Protein AF-A0AB34TAP8-F1 (afdb_monomer_lite)

Structure (mmCIF, N/CA/C/O backbone):
data_AF-A0AB34TAP8-F1
#
_entry.id   AF-A0AB34TAP8-F1
#
loop_
_atom_site.group_PDB
_atom_site.id
_atom_site.type_symbol
_atom_site.label_atom_id
_atom_site.label_alt_id
_atom_site.label_comp_id
_atom_site.label_asym_id
_atom_site.label_entity_id
_atom_site.label_seq_id
_atom_site.pdbx_PDB_ins_code
_atom_site.Cartn_x
_atom_site.Cartn_y
_atom_site.Cartn_z
_atom_site.occupancy
_atom_site.B_iso_or_equiv
_atom_site.auth_seq_id
_atom_site.auth_comp_id
_atom_site.auth_asym_id
_atom_site.auth_atom_id
_atom_site.pdbx_PDB_model_num
ATOM 1 N N . MET A 1 1 ? -9.627 -2.178 15.204 1.00 84.62 1 MET A N 1
ATOM 2 C CA . MET A 1 1 ? -8.986 -1.452 14.081 1.00 84.62 1 MET A CA 1
ATOM 3 C C . MET A 1 1 ? -7.542 -1.891 13.861 1.00 84.62 1 MET A C 1
ATOM 5 O O . MET A 1 1 ? -7.203 -2.298 12.761 1.00 84.62 1 MET A O 1
ATOM 9 N N . ILE A 1 2 ? -6.701 -1.877 14.900 1.00 89.75 2 ILE A N 1
ATOM 10 C CA . ILE A 1 2 ? -5.288 -2.283 14.793 1.00 89.75 2 ILE A CA 1
ATOM 11 C C . ILE A 1 2 ? -5.118 -3.692 14.201 1.00 89.75 2 ILE A C 1
ATOM 13 O O . ILE A 1 2 ? -4.281 -3.877 13.328 1.00 89.75 2 ILE A O 1
ATOM 17 N N . HIS A 1 3 ? -5.919 -4.673 14.635 1.00 89.69 3 HIS A N 1
ATOM 18 C CA . HIS A 1 3 ? -5.864 -6.034 14.084 1.00 89.69 3 HIS A CA 1
ATOM 19 C C . HIS A 1 3 ? -6.124 -6.064 12.567 1.00 89.69 3 HIS A C 1
ATOM 21 O O . HIS A 1 3 ? -5.358 -6.664 11.827 1.00 89.69 3 HIS A O 1
ATOM 27 N N . SER A 1 4 ? -7.134 -5.332 12.096 1.00 89.56 4 SER A N 1
ATOM 28 C CA . SER A 1 4 ? -7.456 -5.186 10.673 1.00 89.56 4 SER A CA 1
ATOM 29 C C . SER A 1 4 ? -6.281 -4.631 9.860 1.00 89.56 4 SER A C 1
ATOM 31 O O . SER A 1 4 ? -5.928 -5.189 8.829 1.00 89.56 4 SER A O 1
ATOM 33 N N . LEU A 1 5 ? -5.618 -3.577 10.347 1.00 92.44 5 LEU A N 1
ATOM 34 C CA . LEU A 1 5 ? -4.447 -3.014 9.664 1.00 92.44 5 LEU A CA 1
ATOM 35 C C . LEU A 1 5 ? -3.226 -3.945 9.711 1.00 92.44 5 LEU A C 1
ATOM 37 O O . LEU A 1 5 ? -2.411 -3.924 8.794 1.00 92.44 5 LEU A O 1
ATOM 41 N N . LYS A 1 6 ? -3.105 -4.800 10.734 1.00 93.81 6 LYS A N 1
ATOM 42 C CA . LYS A 1 6 ? -2.078 -5.854 10.760 1.00 93.81 6 LYS A CA 1
ATOM 43 C C . LYS A 1 6 ? -2.303 -6.911 9.677 1.00 93.81 6 LYS A C 1
ATOM 45 O O . LYS A 1 6 ? -1.323 -7.403 9.133 1.00 93.81 6 LYS A O 1
ATOM 50 N N . ILE A 1 7 ? -3.556 -7.232 9.343 1.00 94.44 7 ILE A N 1
ATOM 51 C CA . ILE A 1 7 ? -3.870 -8.129 8.218 1.00 94.44 7 ILE A CA 1
ATOM 52 C C . ILE A 1 7 ? -3.404 -7.499 6.899 1.00 94.44 7 ILE A C 1
ATOM 54 O O . ILE A 1 7 ? -2.750 -8.168 6.105 1.00 94.44 7 ILE A O 1
ATOM 58 N N . VAL A 1 8 ? -3.656 -6.199 6.701 1.00 94.81 8 VAL A N 1
ATOM 59 C CA . VAL A 1 8 ? -3.157 -5.461 5.525 1.00 94.81 8 VAL A CA 1
ATOM 60 C C . VAL A 1 8 ? -1.624 -5.465 5.478 1.00 94.81 8 VAL A C 1
ATOM 62 O O . VAL A 1 8 ? -1.047 -5.718 4.426 1.00 94.81 8 VAL A O 1
ATOM 65 N N . LEU A 1 9 ? -0.940 -5.262 6.612 1.00 95.25 9 LEU A N 1
ATOM 66 C CA . LEU A 1 9 ? 0.525 -5.371 6.666 1.00 95.25 9 LEU A CA 1
ATOM 67 C C . LEU A 1 9 ? 1.038 -6.768 6.313 1.00 95.25 9 LEU A C 1
ATOM 69 O O . LEU A 1 9 ? 2.057 -6.867 5.640 1.00 95.25 9 LEU A O 1
ATOM 73 N N . ALA A 1 10 ? 0.360 -7.832 6.745 1.00 95.75 10 ALA A N 1
ATOM 74 C CA . ALA A 1 10 ? 0.751 -9.194 6.391 1.00 95.75 10 ALA A CA 1
ATOM 75 C C . ALA A 1 10 ? 0.626 -9.434 4.878 1.00 95.75 10 ALA A C 1
ATOM 77 O O . ALA A 1 10 ? 1.527 -9.999 4.265 1.00 95.75 10 ALA A O 1
ATOM 78 N N . ALA A 1 11 ? -0.448 -8.940 4.257 1.00 94.81 11 ALA A N 1
ATOM 79 C CA . ALA A 1 11 ? -0.616 -9.010 2.809 1.00 94.81 11 ALA A CA 1
ATOM 80 C C . ALA A 1 11 ? 0.466 -8.212 2.059 1.00 94.81 11 ALA A C 1
ATOM 82 O O . ALA A 1 11 ? 1.039 -8.720 1.097 1.00 94.81 11 ALA A O 1
ATOM 83 N N . LEU A 1 12 ? 0.791 -7.001 2.524 1.00 96.38 12 LEU A N 1
ATOM 84 C CA . LEU A 1 12 ? 1.889 -6.200 1.973 1.00 96.38 12 LEU A CA 1
ATOM 85 C C . LEU A 1 12 ? 3.253 -6.881 2.154 1.00 96.38 12 LEU A C 1
ATOM 87 O O . LEU A 1 12 ? 4.068 -6.844 1.240 1.00 96.38 12 LEU A O 1
ATOM 91 N N . SER A 1 13 ? 3.491 -7.547 3.287 1.00 96.75 13 SER A N 1
ATOM 92 C CA . SER A 1 13 ? 4.717 -8.324 3.514 1.00 96.75 13 SER A CA 1
ATOM 93 C C . SER A 1 13 ? 4.853 -9.452 2.492 1.00 96.75 13 SER A C 1
ATOM 95 O O . SER A 1 13 ? 5.896 -9.578 1.867 1.00 96.75 13 SER A O 1
ATOM 97 N N . ASN A 1 14 ? 3.778 -10.203 2.238 1.00 96.00 14 ASN A N 1
ATOM 98 C CA . ASN A 1 14 ? 3.792 -11.261 1.224 1.00 96.00 14 ASN A CA 1
ATOM 99 C C . ASN A 1 14 ? 4.050 -10.704 -0.189 1.00 96.00 14 ASN A C 1
ATOM 101 O O . ASN A 1 14 ? 4.741 -11.329 -0.989 1.00 96.00 14 ASN A O 1
ATOM 105 N N . GLN A 1 15 ? 3.503 -9.524 -0.507 1.00 93.81 15 GLN A N 1
ATOM 106 C CA . GLN A 1 15 ? 3.770 -8.839 -1.778 1.00 93.81 15 GLN A CA 1
ATOM 107 C C . GLN A 1 15 ? 5.225 -8.371 -1.885 1.00 93.81 15 GLN A C 1
ATOM 109 O O . GLN A 1 15 ? 5.803 -8.424 -2.969 1.00 93.81 15 GLN A O 1
ATOM 114 N N . LEU A 1 16 ? 5.814 -7.912 -0.778 1.00 95.31 16 LEU A N 1
ATOM 115 C CA . LEU A 1 16 ? 7.217 -7.521 -0.716 1.00 95.31 16 LEU A CA 1
ATOM 116 C C . LEU A 1 16 ? 8.127 -8.731 -0.940 1.00 95.31 16 LEU A C 1
ATOM 118 O O . LEU A 1 16 ? 9.013 -8.653 -1.785 1.00 95.31 16 LEU A O 1
ATOM 122 N N . ASP A 1 17 ? 7.872 -9.846 -0.253 1.00 96.19 17 ASP A N 1
ATOM 123 C CA . ASP A 1 17 ? 8.647 -11.082 -0.401 1.00 96.19 17 ASP A CA 1
ATOM 124 C C . ASP A 1 17 ? 8.603 -11.603 -1.844 1.00 96.19 17 ASP A C 1
ATOM 126 O O . ASP A 1 17 ? 9.640 -11.937 -2.419 1.00 96.19 17 ASP A O 1
ATOM 130 N N . ALA A 1 18 ? 7.418 -11.597 -2.468 1.00 92.62 18 ALA A N 1
ATOM 131 C CA . ALA A 1 18 ? 7.260 -11.971 -3.872 1.00 92.62 18 ALA A CA 1
ATOM 132 C C . ALA A 1 18 ? 8.039 -11.033 -4.811 1.00 92.62 18 ALA A C 1
ATOM 134 O O . ALA A 1 18 ? 8.767 -11.500 -5.684 1.00 92.62 18 ALA A O 1
ATOM 135 N N . ALA A 1 19 ? 7.945 -9.715 -4.607 1.00 92.38 19 ALA A N 1
ATOM 136 C CA . ALA A 1 19 ? 8.667 -8.745 -5.426 1.00 92.38 19 ALA A CA 1
ATOM 137 C C . ALA A 1 19 ? 10.190 -8.865 -5.267 1.00 92.38 19 ALA A C 1
ATOM 139 O O . ALA A 1 19 ? 10.914 -8.733 -6.249 1.00 92.38 19 ALA A O 1
ATOM 140 N N . VAL A 1 20 ? 10.685 -9.141 -4.056 1.00 93.50 20 VAL A N 1
ATOM 141 C CA . VAL A 1 20 ? 12.112 -9.391 -3.800 1.00 93.50 20 VAL A CA 1
ATOM 142 C C . VAL A 1 20 ? 12.578 -10.665 -4.506 1.00 93.50 20 VAL A C 1
ATOM 144 O O . VAL A 1 20 ? 13.647 -10.653 -5.111 1.00 93.50 20 VAL A O 1
ATOM 147 N N . ALA A 1 21 ? 11.779 -11.735 -4.486 1.00 93.38 21 ALA A N 1
ATOM 148 C CA . ALA A 1 21 ? 12.112 -12.993 -5.157 1.00 93.38 21 ALA A CA 1
ATOM 149 C C . ALA A 1 21 ? 12.213 -12.862 -6.691 1.00 93.38 21 ALA A C 1
ATOM 151 O O . ALA A 1 21 ? 12.917 -13.642 -7.328 1.00 93.38 21 ALA A O 1
ATOM 152 N N . GLU A 1 22 ? 11.537 -11.875 -7.283 1.00 92.06 22 GLU A N 1
ATOM 153 C CA . GLU A 1 22 ? 11.592 -11.584 -8.722 1.00 92.06 22 GLU A CA 1
ATOM 154 C C . GLU A 1 22 ? 12.776 -10.685 -9.131 1.00 92.06 22 GLU A C 1
ATOM 156 O O . GLU A 1 22 ? 13.040 -10.525 -10.329 1.00 92.06 22 GLU A O 1
ATOM 161 N N . VAL A 1 23 ? 13.498 -10.085 -8.174 1.00 91.38 23 VAL A N 1
ATOM 162 C CA . VAL A 1 23 ? 14.642 -9.209 -8.471 1.00 91.38 23 VAL A CA 1
ATOM 163 C C . VAL A 1 23 ? 15.747 -10.009 -9.156 1.00 91.38 23 VAL A C 1
ATOM 165 O O . VAL A 1 23 ? 16.239 -11.010 -8.640 1.00 91.38 23 VAL A O 1
ATOM 168 N N . SER A 1 24 ? 16.188 -9.524 -10.315 1.00 90.19 24 SER A N 1
ATOM 169 C CA . SER A 1 24 ? 17.327 -10.081 -11.044 1.00 90.19 24 SER A CA 1
ATOM 170 C C . SER A 1 24 ? 18.096 -8.979 -11.768 1.00 90.19 24 SER A C 1
ATOM 172 O O . SER A 1 24 ? 17.566 -7.894 -12.007 1.00 90.1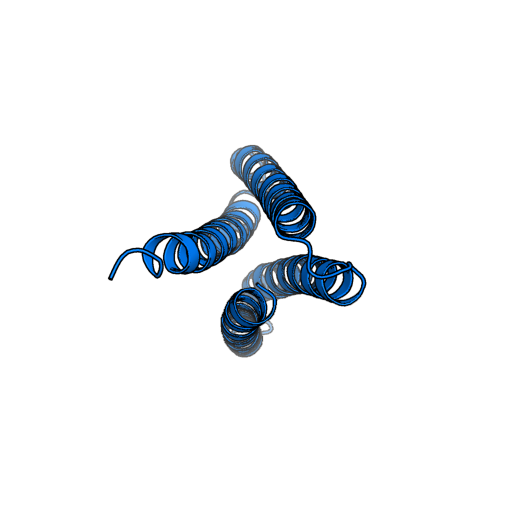9 24 SER A O 1
ATOM 174 N N . GLU A 1 25 ? 19.339 -9.261 -12.161 1.00 84.00 25 GLU A N 1
ATOM 175 C CA . GLU A 1 25 ? 20.209 -8.308 -12.873 1.00 84.00 25 GLU A CA 1
ATOM 176 C C . GLU A 1 25 ? 19.600 -7.808 -14.195 1.00 84.00 25 GLU A C 1
ATOM 178 O O . GLU A 1 25 ? 19.873 -6.692 -14.629 1.00 84.00 25 GLU A O 1
ATOM 183 N N . ASN A 1 26 ? 18.722 -8.610 -14.804 1.00 85.62 26 ASN A N 1
ATOM 184 C CA . A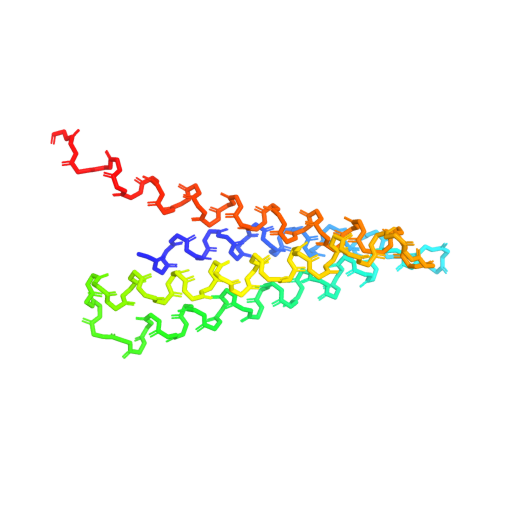SN A 1 26 ? 18.110 -8.330 -16.102 1.00 85.62 26 ASN A CA 1
ATOM 185 C C . ASN A 1 26 ? 16.715 -7.692 -16.001 1.00 85.62 26 ASN A C 1
ATOM 187 O O . ASN A 1 26 ? 16.150 -7.297 -17.021 1.00 85.62 26 ASN A O 1
ATOM 191 N N . ASN A 1 27 ? 16.135 -7.599 -14.799 1.00 80.62 27 ASN A N 1
ATOM 192 C CA . ASN A 1 27 ? 14.802 -7.040 -14.598 1.00 80.62 27 ASN A CA 1
ATOM 193 C C . ASN A 1 27 ? 14.738 -6.206 -13.315 1.00 80.62 27 ASN A C 1
ATOM 195 O O . ASN A 1 27 ? 14.601 -6.730 -12.212 1.00 80.62 27 ASN A O 1
ATOM 199 N N . ILE A 1 28 ? 14.772 -4.885 -13.486 1.00 79.62 28 ILE A N 1
ATOM 200 C CA . ILE A 1 28 ? 14.688 -3.911 -12.390 1.00 79.62 28 ILE A CA 1
ATOM 201 C C . ILE A 1 28 ? 13.251 -3.484 -12.058 1.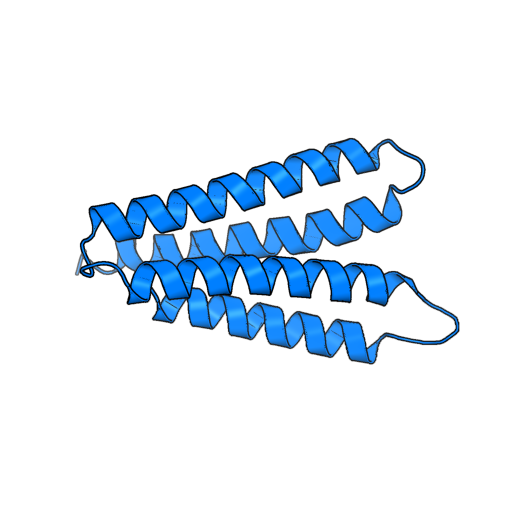00 79.62 28 ILE A C 1
ATOM 203 O O . ILE A 1 28 ? 13.043 -2.746 -11.097 1.00 79.62 28 ILE A O 1
ATOM 207 N N . ALA A 1 29 ? 12.243 -3.927 -12.819 1.00 85.56 29 ALA A N 1
ATOM 208 C CA . ALA A 1 29 ? 10.845 -3.588 -12.545 1.00 85.56 29 ALA A CA 1
ATOM 209 C C . ALA A 1 29 ? 10.375 -4.005 -11.132 1.00 85.56 29 ALA A C 1
ATOM 211 O O . ALA A 1 29 ? 9.693 -3.204 -10.488 1.00 85.56 29 ALA A O 1
ATOM 212 N N . PRO A 1 30 ? 10.787 -5.167 -10.579 1.00 90.69 30 PRO A N 1
ATOM 213 C CA . PRO A 1 30 ? 10.444 -5.549 -9.212 1.00 90.69 30 PRO A CA 1
ATOM 214 C C . PRO A 1 30 ? 10.965 -4.569 -8.154 1.00 90.69 30 PRO A C 1
ATOM 216 O O . PRO A 1 30 ? 10.320 -4.407 -7.123 1.00 90.69 30 PRO A O 1
ATOM 219 N N . LEU A 1 31 ? 12.052 -3.824 -8.412 1.00 92.19 31 LEU A N 1
ATOM 220 C CA . LEU A 1 31 ? 12.541 -2.793 -7.482 1.00 92.19 31 LEU A CA 1
ATOM 221 C C . LEU A 1 31 ? 11.545 -1.637 -7.315 1.00 92.19 31 LEU A C 1
ATOM 223 O O . LEU A 1 31 ? 11.444 -1.062 -6.229 1.00 92.19 31 LEU A O 1
ATOM 227 N N . VAL A 1 32 ? 10.779 -1.311 -8.362 1.00 91.88 32 VAL A N 1
ATOM 228 C CA . VAL A 1 32 ? 9.690 -0.324 -8.277 1.00 91.88 32 VAL A CA 1
ATOM 229 C C . VAL A 1 32 ? 8.606 -0.834 -7.331 1.00 91.88 32 VAL A C 1
ATOM 231 O O . VAL A 1 32 ? 8.164 -0.093 -6.452 1.00 91.88 32 VAL A O 1
ATOM 234 N N . THR A 1 33 ? 8.229 -2.107 -7.463 1.00 92.62 33 THR A N 1
ATOM 235 C CA . THR A 1 33 ? 7.255 -2.762 -6.583 1.00 92.62 33 THR A CA 1
ATOM 236 C C . THR A 1 33 ? 7.766 -2.832 -5.144 1.00 92.62 33 THR A C 1
ATOM 238 O O . THR A 1 33 ? 7.047 -2.429 -4.238 1.00 92.62 33 THR A O 1
ATOM 241 N N . VAL A 1 34 ? 9.020 -3.238 -4.915 1.00 95.44 34 VAL A N 1
ATOM 242 C CA . VAL A 1 34 ? 9.659 -3.262 -3.586 1.00 95.44 34 VAL A CA 1
ATOM 243 C C . VAL A 1 34 ? 9.591 -1.886 -2.924 1.00 95.44 34 VAL A C 1
ATOM 245 O O . VAL A 1 34 ? 9.140 -1.763 -1.781 1.00 95.44 34 VAL A O 1
ATOM 248 N N . ARG A 1 35 ? 9.987 -0.833 -3.650 1.00 95.19 35 ARG A N 1
ATOM 249 C CA . ARG A 1 35 ? 9.941 0.544 -3.147 1.00 95.19 35 ARG A CA 1
ATOM 250 C C . ARG A 1 35 ? 8.514 0.963 -2.802 1.00 95.19 35 ARG A C 1
ATOM 252 O O . ARG A 1 35 ? 8.293 1.510 -1.723 1.00 95.19 35 ARG A O 1
ATOM 259 N N . GLN A 1 36 ? 7.559 0.704 -3.695 1.00 95.94 36 GLN A N 1
ATOM 260 C CA . GLN A 1 36 ? 6.166 1.081 -3.481 1.00 95.94 36 GLN A CA 1
ATOM 261 C C . GLN A 1 36 ? 5.565 0.352 -2.279 1.00 95.94 36 GLN A C 1
ATOM 263 O O . GLN A 1 36 ? 5.003 0.988 -1.393 1.00 95.94 36 GLN A O 1
ATOM 268 N N . THR A 1 37 ? 5.714 -0.969 -2.215 1.00 96.12 37 THR A N 1
ATOM 269 C CA . THR A 1 37 ? 5.188 -1.792 -1.123 1.00 96.12 37 THR A CA 1
ATOM 270 C C . THR A 1 37 ? 5.784 -1.369 0.217 1.00 96.12 37 THR A C 1
ATOM 272 O O . THR A 1 37 ? 5.050 -1.238 1.193 1.00 96.12 37 THR A O 1
ATOM 275 N N . THR A 1 38 ? 7.081 -1.048 0.263 1.00 97.12 38 THR A N 1
ATOM 276 C CA . THR A 1 38 ? 7.731 -0.538 1.482 1.00 97.12 38 THR A CA 1
ATOM 277 C C . THR A 1 38 ? 7.126 0.793 1.941 1.00 97.12 38 THR A C 1
ATOM 279 O O . THR A 1 38 ? 6.868 0.980 3.133 1.00 97.12 38 THR A O 1
ATOM 282 N N . GLU A 1 39 ? 6.848 1.713 1.014 1.00 97.50 39 GLU A N 1
ATOM 283 C CA . GLU A 1 39 ? 6.208 2.993 1.340 1.00 97.50 39 GLU A CA 1
ATOM 284 C C . GLU A 1 39 ? 4.767 2.801 1.836 1.00 97.50 39 GLU A C 1
ATOM 286 O O . GLU A 1 39 ? 4.365 3.386 2.845 1.00 97.50 39 GLU A O 1
ATOM 291 N N . LEU A 1 40 ? 4.004 1.906 1.204 1.00 97.94 40 LEU A N 1
ATOM 292 C CA . LEU A 1 40 ? 2.657 1.543 1.650 1.00 97.94 40 LEU A CA 1
ATOM 293 C C . LEU A 1 40 ? 2.680 0.932 3.061 1.00 97.94 40 LEU A C 1
ATOM 295 O O . LEU A 1 40 ? 1.892 1.332 3.922 1.00 97.94 40 LEU A O 1
ATOM 299 N N . MET A 1 41 ? 3.626 0.029 3.343 1.00 98.12 41 MET A N 1
ATOM 300 C CA . MET A 1 41 ? 3.826 -0.531 4.685 1.00 98.12 41 MET A CA 1
ATOM 301 C C . MET A 1 41 ? 4.144 0.562 5.706 1.00 98.12 41 MET A C 1
ATOM 303 O O . MET A 1 41 ? 3.577 0.553 6.800 1.00 98.12 41 MET A O 1
ATOM 307 N N . ARG A 1 42 ? 4.998 1.536 5.361 1.00 98.31 42 ARG A N 1
ATOM 308 C CA . ARG A 1 42 ? 5.333 2.676 6.230 1.00 98.31 42 ARG A CA 1
ATOM 309 C C . ARG A 1 42 ? 4.090 3.475 6.618 1.00 98.31 42 ARG A C 1
ATOM 311 O O . ARG A 1 42 ? 3.908 3.782 7.798 1.00 98.31 42 ARG A O 1
ATOM 318 N N . LEU A 1 43 ? 3.215 3.773 5.658 1.00 97.94 43 LEU A N 1
ATOM 319 C CA . LEU A 1 43 ? 1.968 4.503 5.902 1.00 97.94 43 LEU A CA 1
ATOM 320 C C . LEU A 1 43 ? 1.006 3.716 6.803 1.00 97.94 43 LEU A C 1
ATOM 322 O O . LEU A 1 43 ? 0.491 4.260 7.785 1.00 97.94 43 LEU A O 1
ATOM 326 N N . VAL A 1 44 ? 0.809 2.423 6.527 1.00 96.81 44 VAL A N 1
ATOM 327 C CA . VAL A 1 44 ? -0.066 1.560 7.338 1.00 96.81 44 VAL A CA 1
ATOM 328 C C . VAL A 1 44 ? 0.483 1.394 8.761 1.00 96.81 44 VAL A C 1
ATOM 330 O O . VAL A 1 44 ? -0.271 1.503 9.732 1.00 96.81 44 VAL A O 1
ATOM 333 N N . MET A 1 45 ? 1.797 1.202 8.921 1.00 96.81 45 MET A N 1
ATOM 334 C CA . MET A 1 45 ? 2.450 1.181 10.236 1.00 96.81 45 MET A CA 1
ATOM 335 C C . MET A 1 45 ? 2.262 2.506 10.980 1.00 96.81 45 MET A C 1
ATOM 337 O O . MET A 1 45 ? 1.937 2.496 12.168 1.00 96.81 45 MET A O 1
ATOM 341 N N . GLY A 1 46 ? 2.399 3.642 10.292 1.00 96.56 46 GLY A N 1
ATOM 342 C CA . GLY A 1 46 ? 2.155 4.966 10.863 1.00 96.56 46 GLY A CA 1
ATOM 343 C C . GLY A 1 46 ? 0.734 5.119 11.412 1.00 96.56 46 GLY A C 1
ATOM 344 O O . GLY A 1 46 ? 0.551 5.638 12.515 1.00 96.56 46 GLY A O 1
ATOM 345 N N . ALA A 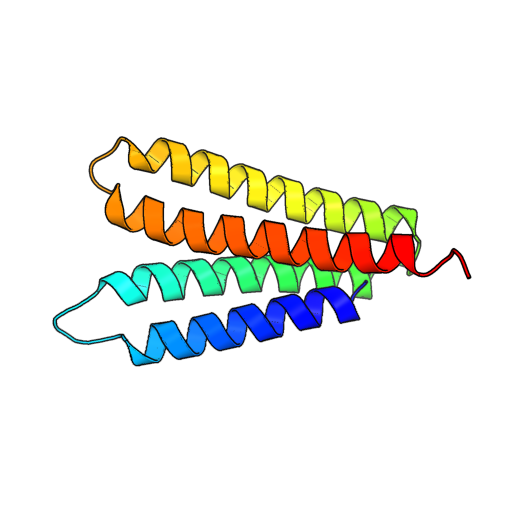1 47 ? -0.270 4.606 10.699 1.00 94.94 47 ALA A N 1
ATOM 346 C CA . ALA A 1 47 ? -1.649 4.581 11.183 1.00 94.94 47 ALA A CA 1
ATOM 347 C C . ALA A 1 47 ? -1.819 3.670 12.412 1.00 94.94 47 ALA A C 1
ATOM 349 O O . ALA A 1 47 ? -2.475 4.056 13.377 1.00 94.94 47 ALA A O 1
ATOM 350 N N . ILE A 1 48 ? -1.186 2.491 12.437 1.00 94.38 48 ILE A N 1
ATOM 351 C CA . ILE A 1 48 ? -1.209 1.595 13.609 1.00 94.38 48 ILE A CA 1
ATOM 352 C C . ILE A 1 48 ? -0.588 2.262 14.839 1.00 94.38 48 ILE A C 1
ATOM 354 O O . ILE A 1 48 ? -1.125 2.131 15.940 1.00 94.38 48 ILE A O 1
ATOM 358 N N . VAL A 1 49 ? 0.530 2.970 14.672 1.00 94.88 49 VAL A N 1
ATOM 359 C CA . VAL A 1 49 ? 1.186 3.694 15.769 1.00 94.88 49 VAL A CA 1
ATOM 360 C C . VAL A 1 49 ? 0.281 4.802 16.304 1.00 94.88 49 VAL A C 1
ATOM 362 O O . VAL A 1 49 ? 0.147 4.926 17.520 1.00 94.88 49 VAL A O 1
ATOM 365 N N . GLN A 1 50 ? -0.381 5.564 15.426 1.00 93.31 50 GLN A N 1
ATOM 366 C CA . GLN A 1 50 ? -1.357 6.580 15.836 1.00 93.31 50 GLN A CA 1
ATOM 367 C C . GLN A 1 50 ? -2.524 5.957 16.612 1.00 93.31 50 GLN A C 1
ATOM 369 O O . GLN A 1 50 ? -2.829 6.410 17.711 1.00 93.31 50 GLN A O 1
ATOM 374 N N . LEU A 1 51 ? -3.097 4.856 16.115 1.00 91.19 51 LEU A N 1
ATOM 375 C CA . LEU A 1 51 ? -4.174 4.133 16.803 1.00 91.19 51 LEU A CA 1
ATOM 376 C C . LEU A 1 51 ? -3.744 3.596 18.175 1.00 91.19 51 LEU A C 1
ATOM 378 O O . LEU A 1 51 ? -4.541 3.588 19.103 1.00 91.19 51 LEU A O 1
ATOM 382 N N . ARG A 1 52 ? -2.492 3.139 18.316 1.00 89.44 52 ARG A N 1
ATOM 383 C CA . ARG A 1 52 ? -1.950 2.659 19.600 1.00 89.44 52 ARG A CA 1
ATOM 384 C C . ARG A 1 52 ? -1.731 3.770 20.623 1.00 89.44 52 ARG A C 1
ATOM 386 O O . ARG A 1 52 ? -1.740 3.476 21.813 1.00 89.44 52 ARG A O 1
ATOM 393 N N . ARG A 1 53 ? -1.446 4.993 20.169 1.00 88.94 53 ARG A N 1
ATOM 394 C CA . ARG A 1 53 ? -1.243 6.165 21.035 1.00 88.94 53 ARG A CA 1
ATOM 395 C C . ARG A 1 53 ? -2.562 6.844 21.411 1.00 88.94 53 ARG A C 1
ATOM 397 O O . ARG A 1 53 ? -2.621 7.478 22.459 1.00 88.94 53 ARG A O 1
ATOM 404 N N . GLY A 1 54 ? -3.581 6.731 20.559 1.00 79.94 54 GLY A N 1
ATOM 405 C CA . GLY A 1 54 ? -4.918 7.270 20.796 1.00 79.94 54 GLY A CA 1
ATOM 406 C C . GLY A 1 54 ? -5.658 6.553 21.926 1.00 79.94 54 GLY A C 1
ATOM 407 O O . GLY A 1 54 ? -5.313 5.440 22.323 1.00 79.94 54 GLY A O 1
ATOM 408 N N . SER A 1 55 ? -6.715 7.181 22.441 1.00 71.75 55 SER A N 1
ATOM 409 C CA . SER A 1 55 ? -7.489 6.666 23.589 1.00 71.75 55 SER A CA 1
ATOM 410 C C . SER A 1 55 ? -8.539 5.606 23.200 1.00 71.75 55 SER A C 1
ATOM 412 O O . SER A 1 55 ? -9.588 5.524 23.833 1.00 71.75 55 SER A O 1
ATOM 414 N N . ASP A 1 56 ? -8.299 4.858 22.117 1.00 71.06 56 ASP A N 1
ATOM 415 C CA . ASP A 1 56 ? -9.229 3.912 21.468 1.00 71.06 56 ASP A CA 1
ATOM 416 C C . ASP A 1 56 ? -10.652 4.471 21.234 1.00 71.06 56 ASP A C 1
ATOM 418 O O . ASP A 1 56 ? -11.651 3.749 21.221 1.00 71.06 56 ASP A O 1
ATOM 422 N N . ARG A 1 57 ? -10.765 5.793 21.038 1.00 83.25 57 ARG A N 1
ATOM 423 C CA . ARG A 1 57 ? -12.051 6.446 20.773 1.00 83.25 57 ARG A CA 1
ATOM 424 C C . ARG A 1 57 ? -12.508 6.114 19.349 1.00 83.25 57 ARG A C 1
ATOM 426 O O . ARG A 1 57 ? -11.736 6.328 18.410 1.00 83.25 57 ARG A O 1
ATOM 433 N N . PRO A 1 58 ? -13.757 5.657 19.138 1.00 84.62 58 PRO A N 1
ATOM 434 C CA . PRO A 1 58 ? -14.251 5.287 17.810 1.00 84.62 58 PRO A CA 1
ATOM 435 C C . PRO A 1 58 ? -14.088 6.385 16.750 1.00 84.62 58 PRO A C 1
ATOM 437 O O . PRO A 1 58 ? -13.660 6.089 15.633 1.00 84.62 58 PRO A O 1
ATOM 440 N N . ASP A 1 59 ? -14.352 7.643 17.110 1.00 86.25 59 ASP A N 1
ATOM 441 C CA . ASP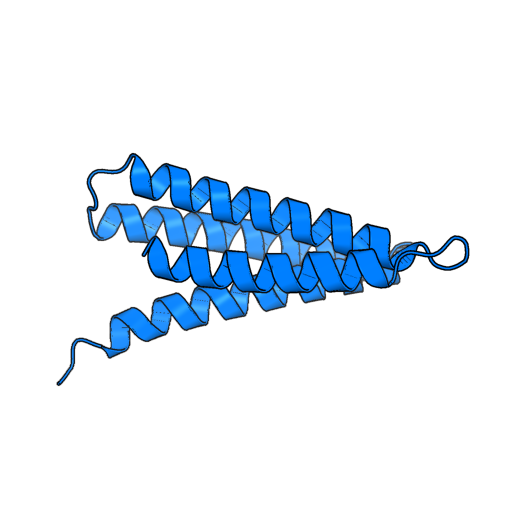 A 1 59 ? -14.240 8.787 16.194 1.00 86.25 59 ASP A CA 1
ATOM 442 C C . ASP A 1 59 ? -12.789 9.106 15.820 1.00 86.25 59 ASP A C 1
ATOM 444 O O . ASP A 1 59 ? -12.489 9.428 14.672 1.00 86.25 59 ASP A O 1
ATOM 448 N N . GLU A 1 60 ? -11.866 8.981 16.773 1.00 88.38 60 GLU A N 1
ATOM 449 C CA . GLU A 1 60 ? -10.432 9.175 16.540 1.00 88.38 60 GLU A CA 1
ATOM 450 C C . GLU A 1 60 ? -9.883 8.070 15.631 1.00 88.38 60 GLU A C 1
ATOM 452 O O . GLU A 1 60 ? -9.226 8.346 14.626 1.00 88.38 60 GLU A O 1
ATOM 457 N N . ASN A 1 61 ? -10.252 6.820 15.920 1.00 89.19 61 ASN A N 1
ATOM 458 C CA . ASN A 1 61 ? -9.904 5.663 15.104 1.00 89.19 61 ASN A CA 1
ATOM 459 C C . ASN A 1 61 ? -10.408 5.806 13.660 1.00 89.19 61 ASN A C 1
ATOM 461 O O . ASN A 1 61 ? -9.712 5.420 12.716 1.00 89.19 61 ASN A O 1
ATOM 465 N N . ARG A 1 62 ? -11.616 6.358 13.483 1.00 89.50 62 ARG A N 1
ATOM 466 C CA . ARG A 1 62 ? -12.201 6.641 12.170 1.00 89.50 62 ARG A CA 1
ATOM 467 C C . ARG A 1 62 ? -11.421 7.726 11.430 1.00 89.50 62 ARG A C 1
ATOM 469 O O . ARG A 1 62 ? -11.048 7.499 10.284 1.00 89.50 62 ARG A O 1
ATOM 476 N N . ARG A 1 63 ? -11.097 8.841 12.090 1.00 92.06 63 ARG A N 1
ATOM 477 C CA . ARG A 1 63 ? -10.296 9.929 11.498 1.00 92.06 63 ARG A CA 1
ATOM 478 C C . ARG A 1 63 ? -8.917 9.455 11.045 1.00 92.06 63 ARG A C 1
ATOM 480 O O . ARG A 1 63 ? -8.485 9.800 9.951 1.00 92.06 63 ARG A O 1
ATOM 487 N N . ILE A 1 64 ? -8.234 8.637 11.848 1.00 93.50 64 ILE A N 1
ATOM 488 C CA . ILE A 1 64 ? -6.923 8.078 11.475 1.00 93.50 64 ILE A CA 1
ATOM 489 C C . ILE A 1 64 ? -7.039 7.229 10.202 1.00 93.50 64 ILE A C 1
ATOM 491 O O . ILE A 1 64 ? -6.211 7.347 9.298 1.00 93.50 64 ILE A O 1
ATOM 495 N N . LEU A 1 65 ? -8.081 6.398 10.107 1.00 92.88 65 LEU A N 1
ATOM 496 C CA . LEU A 1 65 ? -8.328 5.579 8.923 1.00 92.88 65 LEU A CA 1
ATOM 497 C C . LEU A 1 65 ? -8.671 6.429 7.690 1.00 92.88 65 LEU A C 1
ATOM 499 O O . LEU A 1 65 ? -8.152 6.175 6.605 1.00 92.88 65 LEU A O 1
ATOM 503 N N . GLU A 1 66 ? -9.524 7.439 7.851 1.00 93.88 66 GLU A N 1
ATOM 504 C CA . GLU A 1 66 ? -9.902 8.369 6.783 1.00 93.88 66 GLU A CA 1
ATOM 505 C C . GLU A 1 66 ? -8.681 9.138 6.257 1.00 93.88 66 GLU A C 1
ATOM 507 O O . GLU A 1 66 ? -8.502 9.235 5.044 1.00 93.88 66 GLU A O 1
ATOM 512 N N . ASN A 1 67 ? -7.786 9.586 7.143 1.00 96.06 67 ASN A N 1
ATOM 513 C CA . ASN A 1 67 ? -6.530 10.245 6.772 1.00 96.06 67 ASN A CA 1
ATOM 514 C C . ASN A 1 67 ? -5.575 9.313 6.009 1.00 96.06 67 ASN A C 1
ATOM 516 O O . ASN A 1 67 ? -4.950 9.728 5.027 1.00 96.06 67 ASN A O 1
ATOM 520 N N . LEU A 1 68 ? -5.476 8.045 6.427 1.00 96.56 68 LEU A N 1
ATOM 521 C CA . LEU A 1 68 ? -4.703 7.034 5.704 1.00 96.56 68 LEU A CA 1
ATOM 522 C C . LEU A 1 68 ? -5.269 6.830 4.291 1.00 96.56 68 LEU A C 1
ATOM 524 O O . LEU A 1 68 ? -4.529 6.918 3.313 1.00 96.56 68 LEU A O 1
ATOM 528 N N . LEU A 1 69 ? -6.582 6.616 4.169 1.00 96.75 69 LEU A N 1
ATOM 529 C CA . LEU A 1 69 ? -7.246 6.435 2.875 1.00 96.75 69 LEU A CA 1
ATOM 530 C C . LEU A 1 69 ? -7.131 7.677 1.985 1.00 96.75 69 LEU A C 1
ATOM 532 O O . LEU A 1 69 ? -6.939 7.541 0.779 1.00 96.75 69 LEU A O 1
ATOM 536 N N . ALA A 1 70 ? -7.221 8.881 2.550 1.00 97.75 70 ALA A N 1
ATOM 537 C CA . ALA A 1 70 ? -7.038 10.125 1.808 1.00 97.75 70 ALA A CA 1
ATOM 538 C C . ALA A 1 70 ? -5.627 10.221 1.211 1.00 97.75 70 ALA A C 1
ATOM 540 O O . ALA A 1 70 ? -5.492 10.507 0.020 1.00 97.75 70 ALA A O 1
ATOM 541 N N . THR A 1 71 ? -4.602 9.905 2.010 1.00 98.06 71 THR A N 1
ATOM 542 C CA . THR A 1 71 ? -3.200 9.854 1.564 1.00 98.06 71 THR A CA 1
ATOM 543 C C . THR A 1 71 ? -3.015 8.845 0.431 1.00 98.06 71 THR A C 1
ATOM 545 O O . THR A 1 71 ? -2.505 9.195 -0.630 1.00 98.06 71 THR A O 1
ATOM 548 N N . LEU A 1 72 ? -3.500 7.613 0.606 1.00 97.88 72 LEU A N 1
ATOM 549 C CA . LEU A 1 72 ? -3.374 6.562 -0.409 1.00 97.88 72 LEU A CA 1
ATOM 550 C C . LEU A 1 72 ? -4.118 6.912 -1.704 1.00 97.88 72 LEU A C 1
ATOM 552 O O . LEU A 1 72 ? -3.611 6.689 -2.800 1.00 97.88 72 LEU A O 1
ATOM 556 N N . ARG A 1 73 ? -5.313 7.504 -1.605 1.00 98.19 73 ARG A N 1
ATOM 557 C CA . ARG A 1 73 ? -6.071 7.959 -2.781 1.00 98.19 73 ARG A CA 1
ATOM 558 C C . ARG A 1 73 ? -5.377 9.112 -3.499 1.00 98.19 73 ARG A C 1
ATOM 560 O O . ARG A 1 73 ? -5.516 9.209 -4.714 1.00 98.19 73 ARG A O 1
ATOM 567 N N . GLN A 1 74 ? -4.665 9.982 -2.780 1.00 97.69 74 GLN A N 1
ATOM 568 C CA . GLN A 1 74 ? -3.837 11.011 -3.407 1.00 97.69 74 GLN A CA 1
ATOM 569 C C . GLN A 1 74 ? -2.681 10.375 -4.181 1.00 97.69 74 GLN A C 1
ATOM 571 O O . GLN A 1 74 ? -2.558 10.653 -5.367 1.00 97.69 74 GLN A O 1
ATOM 576 N N . MET A 1 75 ? -1.943 9.442 -3.571 1.00 97.38 75 MET A N 1
ATOM 577 C CA . MET A 1 75 ? -0.886 8.693 -4.266 1.00 97.38 75 MET A CA 1
ATOM 578 C C . MET A 1 75 ? -1.409 8.015 -5.536 1.00 97.38 75 MET A C 1
ATOM 580 O O . MET A 1 75 ? -0.833 8.183 -6.603 1.00 97.38 75 MET A O 1
ATOM 584 N N . ALA A 1 76 ? -2.558 7.336 -5.456 1.00 96.94 76 ALA A N 1
ATOM 585 C CA . ALA A 1 76 ? -3.165 6.682 -6.613 1.00 96.94 76 ALA A CA 1
ATOM 586 C C . ALA A 1 76 ? -3.542 7.671 -7.734 1.00 96.94 76 ALA A C 1
ATOM 588 O O . ALA A 1 76 ? -3.482 7.321 -8.913 1.00 96.94 76 ALA A O 1
ATOM 589 N N . ARG A 1 77 ? -3.948 8.904 -7.394 1.00 96.81 77 ARG A N 1
ATOM 590 C CA . ARG A 1 77 ? -4.198 9.961 -8.388 1.00 96.81 77 ARG A CA 1
ATOM 591 C C . ARG A 1 77 ? -2.901 10.426 -9.037 1.00 96.81 77 ARG A C 1
ATOM 593 O O . ARG A 1 77 ? -2.858 10.518 -10.259 1.00 96.81 77 ARG A O 1
ATOM 600 N N . ASP A 1 78 ? -1.868 10.673 -8.240 1.00 95.12 78 ASP A N 1
ATOM 601 C CA . ASP A 1 78 ? -0.566 11.132 -8.728 1.00 95.12 78 ASP A CA 1
ATOM 602 C C . ASP A 1 78 ? 0.078 10.079 -9.645 1.00 95.12 78 ASP A C 1
ATOM 604 O O . ASP A 1 78 ? 0.555 10.393 -10.735 1.00 95.12 78 ASP A O 1
ATOM 608 N N . GLU A 1 79 ? -0.001 8.807 -9.254 1.00 94.69 79 GLU A N 1
ATOM 609 C CA . GLU A 1 79 ? 0.451 7.662 -10.049 1.00 94.69 79 GLU A CA 1
ATOM 610 C C . GLU A 1 79 ? -0.336 7.540 -11.354 1.00 94.69 79 GLU A C 1
ATOM 612 O O . GLU A 1 79 ? 0.257 7.319 -12.405 1.00 94.69 79 GLU A O 1
ATOM 617 N N . LYS A 1 80 ? -1.660 7.745 -11.322 1.00 93.31 80 LYS A N 1
ATOM 618 C CA . LYS A 1 80 ? -2.492 7.740 -12.530 1.00 93.31 80 LYS A CA 1
ATOM 619 C C . LYS A 1 80 ? -2.097 8.852 -13.503 1.00 93.31 80 LYS A C 1
ATOM 621 O O . LYS A 1 80 ? -2.011 8.587 -14.693 1.00 93.31 80 LYS A O 1
ATOM 626 N N . VAL A 1 81 ? -1.816 10.060 -13.012 1.00 94.00 81 VAL A N 1
ATOM 627 C CA . VAL A 1 81 ? -1.322 11.170 -13.849 1.00 94.00 81 VAL A CA 1
ATOM 628 C C . VAL A 1 81 ? 0.052 10.841 -14.441 1.00 94.00 81 VAL A C 1
ATOM 630 O O . VAL A 1 81 ? 0.317 11.124 -15.606 1.00 94.00 81 VAL A O 1
ATOM 633 N N . ALA A 1 82 ? 0.928 10.190 -13.673 1.00 91.44 82 ALA A N 1
ATOM 634 C CA . ALA A 1 82 ? 2.246 9.781 -14.152 1.00 91.44 82 ALA A CA 1
ATOM 635 C C . ALA A 1 82 ? 2.200 8.688 -15.242 1.00 91.44 82 ALA A C 1
ATOM 637 O O . ALA A 1 82 ? 3.197 8.503 -15.949 1.00 91.44 82 ALA A O 1
ATOM 638 N N . MET A 1 83 ? 1.067 7.990 -15.415 1.00 91.25 83 MET A N 1
ATOM 639 C CA . MET A 1 83 ? 0.890 6.995 -16.483 1.00 91.25 83 MET A CA 1
ATOM 640 C C . MET A 1 83 ? 0.905 7.594 -17.889 1.00 91.25 83 MET A C 1
ATOM 642 O O . MET A 1 83 ? 1.246 6.888 -18.831 1.00 91.25 83 MET A O 1
ATOM 646 N N . ASP A 1 84 ? 0.597 8.881 -18.036 1.00 89.19 84 ASP A N 1
ATOM 647 C CA . ASP A 1 84 ? 0.602 9.558 -19.338 1.00 89.19 84 ASP A CA 1
ATOM 648 C C . ASP A 1 84 ? 2.018 10.010 -19.763 1.00 89.19 84 ASP A C 1
ATOM 650 O O . ASP A 1 84 ? 2.213 10.598 -20.828 1.00 89.19 84 ASP A O 1
ATOM 654 N N . GLY A 1 85 ? 3.032 9.759 -18.925 1.00 87.25 85 GLY A N 1
ATOM 655 C CA . GLY A 1 85 ? 4.412 10.195 -19.127 1.00 87.25 85 GLY A CA 1
ATOM 656 C C . GLY A 1 85 ? 5.392 9.084 -19.522 1.00 87.25 85 GLY A C 1
ATOM 657 O O . GLY A 1 85 ? 5.057 7.914 -19.680 1.00 87.25 85 GLY A O 1
ATOM 658 N N . ARG A 1 86 ? 6.680 9.445 -19.607 1.00 81.19 86 ARG A N 1
ATOM 659 C CA . ARG A 1 86 ? 7.784 8.521 -19.959 1.00 81.19 86 ARG A CA 1
ATOM 660 C C . ARG A 1 86 ? 7.960 7.344 -18.987 1.00 81.19 86 ARG A C 1
ATOM 662 O O . ARG A 1 86 ? 8.573 6.350 -19.355 1.00 81.19 86 ARG A O 1
ATOM 669 N N . ASN A 1 87 ? 7.411 7.441 -17.774 1.00 83.69 87 ASN A N 1
ATOM 670 C CA . ASN A 1 87 ? 7.509 6.423 -16.724 1.00 83.69 87 ASN A CA 1
ATOM 671 C C . ASN A 1 87 ? 6.217 5.597 -16.566 1.00 83.69 87 ASN A C 1
ATOM 673 O O . ASN A 1 87 ? 5.981 5.030 -15.499 1.00 83.69 87 ASN A O 1
ATOM 677 N N . ALA A 1 88 ? 5.391 5.511 -17.615 1.00 90.00 88 ALA A N 1
ATOM 678 C CA . ALA A 1 88 ? 4.070 4.884 -17.580 1.00 90.00 88 ALA A CA 1
ATOM 679 C C . ALA A 1 88 ? 4.048 3.469 -16.980 1.00 90.00 88 ALA A C 1
ATOM 681 O O . ALA A 1 88 ? 3.187 3.145 -16.164 1.00 90.00 88 ALA A O 1
ATOM 682 N N . ALA A 1 89 ? 5.025 2.632 -17.340 1.00 89.12 89 ALA A N 1
ATOM 683 C CA . ALA A 1 89 ? 5.111 1.258 -16.849 1.00 89.12 89 ALA A CA 1
ATOM 684 C C . ALA A 1 89 ? 5.362 1.191 -15.331 1.00 89.12 89 ALA A C 1
ATOM 686 O O . ALA A 1 89 ? 4.715 0.413 -14.631 1.00 89.12 89 ALA A O 1
ATOM 687 N N . ALA A 1 90 ? 6.257 2.035 -14.810 1.00 90.62 90 ALA A N 1
ATOM 688 C CA . ALA A 1 90 ? 6.521 2.120 -13.376 1.00 90.62 90 ALA A CA 1
ATOM 689 C C . ALA A 1 90 ? 5.302 2.678 -12.627 1.00 90.62 90 ALA A C 1
ATOM 691 O O . ALA A 1 90 ? 4.866 2.088 -11.641 1.00 90.62 90 ALA A O 1
ATOM 692 N N . ALA A 1 91 ? 4.702 3.750 -13.149 1.00 92.81 91 ALA A N 1
ATOM 693 C CA . ALA A 1 91 ? 3.499 4.356 -12.588 1.00 92.81 91 ALA A CA 1
ATOM 694 C C . ALA A 1 91 ? 2.324 3.363 -12.520 1.00 92.81 91 ALA A C 1
ATOM 696 O O . ALA A 1 91 ? 1.600 3.321 -11.525 1.00 92.81 91 ALA A O 1
ATOM 697 N N . LEU A 1 92 ? 2.172 2.499 -13.530 1.00 93.75 92 LEU A N 1
ATOM 698 C CA . LEU A 1 92 ? 1.171 1.431 -13.538 1.00 93.75 92 LEU A CA 1
ATOM 699 C C . LEU A 1 92 ? 1.391 0.405 -12.420 1.00 93.75 92 LEU A C 1
ATOM 701 O O . LEU A 1 92 ? 0.427 0.005 -11.763 1.00 93.75 92 LEU A O 1
ATOM 705 N N . LEU A 1 93 ? 2.634 -0.026 -12.195 1.00 92.38 93 LEU A N 1
ATOM 706 C CA . LEU A 1 93 ? 2.962 -0.951 -11.105 1.00 92.38 93 LEU A CA 1
ATOM 707 C C . LEU A 1 93 ? 2.663 -0.322 -9.742 1.00 92.38 93 LEU A C 1
ATOM 709 O O . LEU A 1 93 ? 2.023 -0.954 -8.899 1.00 92.38 93 LEU A O 1
ATOM 713 N N . GLN A 1 94 ? 3.058 0.940 -9.559 1.00 94.25 94 GLN A N 1
ATOM 714 C CA . GLN A 1 94 ? 2.810 1.678 -8.323 1.00 94.25 94 GLN A CA 1
ATOM 715 C C . GLN A 1 94 ? 1.312 1.823 -8.046 1.00 94.25 94 GLN A C 1
ATOM 717 O O . GLN A 1 94 ? 0.842 1.416 -6.983 1.00 94.25 94 GLN A O 1
ATOM 722 N N . TYR A 1 95 ? 0.550 2.266 -9.049 1.00 95.50 95 TYR A N 1
ATOM 723 C CA . TYR A 1 95 ? -0.901 2.398 -8.964 1.00 95.50 95 TYR A CA 1
ATOM 724 C C . TYR A 1 95 ? -1.597 1.096 -8.585 1.00 95.50 95 TYR A C 1
ATOM 726 O O . TYR A 1 95 ? -2.497 1.101 -7.748 1.00 95.50 95 TYR A O 1
ATOM 734 N N . ARG A 1 96 ? -1.191 -0.038 -9.171 1.00 94.12 96 ARG A N 1
ATOM 735 C CA . ARG A 1 96 ? -1.785 -1.344 -8.848 1.00 94.12 96 ARG A CA 1
ATOM 736 C C . ARG A 1 96 ? -1.576 -1.714 -7.380 1.00 94.12 96 ARG A C 1
ATOM 738 O O . ARG A 1 96 ? -2.528 -2.156 -6.733 1.00 94.12 96 ARG A O 1
ATOM 745 N N . ALA A 1 97 ? -0.373 -1.503 -6.846 1.00 94.38 97 ALA A N 1
ATOM 746 C CA . ALA A 1 97 ? -0.079 -1.755 -5.436 1.00 94.38 97 ALA A CA 1
ATOM 747 C C . ALA A 1 97 ? -0.880 -0.817 -4.512 1.00 94.38 97 ALA A C 1
ATOM 749 O O . ALA A 1 97 ? -1.510 -1.273 -3.550 1.00 94.38 97 ALA A O 1
ATOM 750 N N . THR A 1 98 ? -0.940 0.477 -4.839 1.00 97.06 98 THR A N 1
ATOM 751 C CA . THR A 1 98 ? -1.702 1.474 -4.073 1.00 97.06 98 THR A CA 1
ATOM 752 C C . THR A 1 98 ? -3.202 1.174 -4.089 1.00 97.06 98 THR A C 1
ATOM 754 O O . THR A 1 98 ? -3.835 1.120 -3.034 1.00 97.06 98 THR A O 1
ATOM 757 N N . ALA A 1 99 ? -3.781 0.909 -5.264 1.00 96.19 99 ALA A N 1
ATOM 758 C CA . ALA A 1 99 ? -5.199 0.596 -5.426 1.00 96.19 99 ALA A CA 1
ATOM 759 C C . ALA A 1 99 ? -5.594 -0.695 -4.691 1.00 96.19 99 ALA A C 1
ATOM 761 O O . ALA A 1 99 ? -6.617 -0.726 -4.007 1.00 96.19 99 ALA A O 1
ATOM 762 N N . SER A 1 100 ? -4.758 -1.737 -4.767 1.00 95.00 100 SER A N 1
ATOM 763 C CA . SER A 1 100 ? -4.964 -2.978 -4.010 1.00 95.00 100 SER A CA 1
ATOM 764 C C . SER A 1 100 ? -4.955 -2.726 -2.499 1.00 95.00 100 SER A C 1
ATOM 766 O O . SER A 1 100 ? -5.820 -3.222 -1.780 1.00 95.00 100 SER A O 1
ATOM 768 N N . THR A 1 101 ? -4.034 -1.893 -2.011 1.00 96.75 101 THR A N 1
ATOM 769 C CA . THR A 1 101 ? -3.952 -1.539 -0.585 1.00 96.75 101 THR A CA 1
ATOM 770 C C . THR A 1 101 ? -5.185 -0.770 -0.115 1.00 96.75 101 THR A C 1
ATOM 772 O O . THR A 1 101 ? -5.721 -1.071 0.951 1.00 96.75 101 THR A O 1
ATOM 775 N N . ILE A 1 102 ? -5.680 0.182 -0.916 1.00 97.06 102 ILE A N 1
ATOM 776 C CA . ILE A 1 102 ? -6.938 0.895 -0.636 1.00 97.06 102 ILE A CA 1
ATOM 777 C C . ILE A 1 102 ? -8.088 -0.107 -0.495 1.00 97.06 102 ILE A C 1
ATOM 779 O O . ILE A 1 102 ? -8.775 -0.095 0.526 1.00 97.06 102 ILE A O 1
ATOM 783 N N . ALA A 1 103 ? -8.250 -1.010 -1.466 1.00 95.19 103 ALA A N 1
ATOM 784 C CA . ALA A 1 103 ? -9.319 -2.006 -1.453 1.00 95.19 103 ALA A CA 1
ATOM 785 C C . ALA A 1 103 ? -9.238 -2.929 -0.225 1.00 95.19 103 ALA A C 1
ATOM 787 O O . ALA A 1 103 ? -10.254 -3.209 0.411 1.00 95.19 103 ALA A O 1
ATOM 788 N N . GLN A 1 104 ? -8.033 -3.361 0.161 1.00 94.31 104 GLN A N 1
ATOM 789 C CA . GLN A 1 104 ? -7.826 -4.173 1.363 1.00 94.31 104 GLN A CA 1
ATOM 790 C C . GLN A 1 104 ? -8.224 -3.420 2.638 1.00 94.31 104 GLN A C 1
ATOM 792 O O . GLN A 1 104 ? -8.895 -3.988 3.500 1.00 94.31 104 GLN A O 1
ATOM 797 N N . ILE A 1 105 ? -7.855 -2.141 2.757 1.00 93.88 105 ILE A N 1
ATOM 798 C CA . ILE A 1 105 ? -8.210 -1.302 3.910 1.00 93.88 105 ILE A CA 1
ATOM 799 C C . ILE A 1 105 ? -9.728 -1.081 3.980 1.00 93.88 105 ILE A C 1
ATOM 801 O O . ILE A 1 105 ? -10.318 -1.188 5.057 1.00 93.88 105 ILE A O 1
ATOM 805 N N . GLU A 1 106 ? -10.372 -0.806 2.849 1.00 92.81 106 GLU A N 1
ATOM 806 C CA . GLU A 1 106 ? -11.826 -0.634 2.770 1.00 92.81 106 GLU A CA 1
ATOM 807 C C . GLU A 1 106 ? -12.570 -1.928 3.122 1.00 92.81 106 GLU A C 1
ATOM 809 O O . GLU A 1 106 ? -13.519 -1.893 3.907 1.00 92.81 106 GLU A O 1
ATOM 814 N N . ALA A 1 107 ? -12.099 -3.079 2.634 1.00 90.12 107 ALA A N 1
ATOM 815 C CA . ALA A 1 107 ? -12.683 -4.381 2.941 1.00 90.12 107 ALA A CA 1
ATOM 816 C C . ALA A 1 107 ? -12.640 -4.688 4.445 1.00 90.12 107 ALA A C 1
ATOM 818 O O . ALA A 1 107 ? -13.653 -5.072 5.037 1.00 90.12 107 ALA A O 1
ATOM 819 N N . VAL A 1 108 ? -11.496 -4.464 5.102 1.00 87.19 108 VAL A N 1
ATOM 820 C CA . VAL A 1 108 ? -11.382 -4.710 6.549 1.00 87.19 108 VAL A CA 1
ATOM 821 C C . VAL A 1 108 ? -12.123 -3.666 7.392 1.00 87.19 108 VAL A C 1
ATOM 823 O O . VAL A 1 108 ? -12.511 -3.959 8.527 1.00 87.19 108 VAL A O 1
ATOM 826 N N . ALA A 1 109 ? -12.345 -2.461 6.860 1.00 83.38 109 ALA A N 1
ATOM 827 C CA . ALA A 1 109 ? -13.175 -1.443 7.495 1.00 83.38 109 ALA A CA 1
ATOM 828 C C . ALA A 1 109 ? -14.669 -1.801 7.417 1.00 83.38 109 ALA A C 1
ATOM 830 O O . ALA A 1 109 ? -15.363 -1.723 8.432 1.00 83.38 109 ALA A O 1
ATOM 831 N N . ALA A 1 110 ? -15.144 -2.260 6.255 1.00 78.81 110 ALA A N 1
ATOM 832 C CA . ALA A 1 110 ? -16.526 -2.690 6.037 1.00 78.81 110 ALA A CA 1
ATOM 833 C C . ALA A 1 110 ? -16.881 -3.967 6.820 1.00 78.81 110 ALA A C 1
ATOM 835 O O . ALA A 1 110 ? -17.958 -4.065 7.408 1.00 78.81 110 ALA A O 1
ATOM 836 N N . ALA A 1 111 ? -15.953 -4.925 6.923 1.00 73.19 111 ALA A N 1
ATOM 837 C CA . ALA A 1 111 ? -16.152 -6.138 7.723 1.00 73.19 111 ALA A CA 1
ATOM 838 C C . ALA A 1 111 ? -16.456 -5.835 9.206 1.00 73.19 111 ALA A C 1
ATOM 840 O O . ALA A 1 111 ? -17.143 -6.603 9.878 1.00 73.19 111 ALA A O 1
ATOM 841 N N . ARG A 1 112 ? -15.990 -4.692 9.727 1.00 66.56 112 ARG A N 1
ATOM 842 C CA . ARG A 1 112 ? -16.284 -4.262 11.100 1.00 66.56 112 ARG A CA 1
ATOM 843 C C . ARG A 1 112 ? -17.656 -3.621 11.273 1.00 66.56 112 ARG A C 1
ATOM 845 O O . ARG A 1 112 ? -18.210 -3.731 12.362 1.00 66.56 112 ARG A O 1
ATOM 852 N N . THR A 1 113 ? -18.186 -2.938 10.262 1.00 59.34 113 THR A N 1
ATOM 853 C CA . THR A 1 113 ? -19.513 -2.308 10.350 1.00 59.34 113 THR A CA 1
ATOM 854 C C . THR A 1 113 ? -20.637 -3.330 10.178 1.00 59.34 113 THR A C 1
ATOM 856 O O . THR A 1 113 ? -21.687 -3.173 10.790 1.00 59.34 113 THR A O 1
ATOM 859 N N . GLY A 1 114 ? -20.403 -4.413 9.428 1.00 52.72 114 GLY A N 1
ATOM 860 C CA . GLY A 1 114 ? -21.375 -5.500 9.241 1.00 52.72 114 GLY A CA 1
ATOM 861 C C . GLY A 1 114 ? -21.520 -6.473 10.421 1.00 52.72 114 GLY A C 1
ATOM 862 O O . GLY A 1 114 ? -22.503 -7.201 10.486 1.00 52.72 114 GLY A O 1
ATOM 863 N N . SER A 1 115 ? -20.583 -6.488 11.376 1.00 45.38 115 SER A N 1
ATOM 864 C CA . SER A 1 115 ? -20.576 -7.462 12.484 1.00 45.38 115 SER A CA 1
ATOM 865 C C . SER A 1 115 ? -21.406 -7.047 13.714 1.00 45.38 115 SER A C 1
ATOM 867 O O . SER A 1 115 ? -21.337 -7.722 14.737 1.00 45.38 115 SER A O 1
ATOM 869 N N . GLY A 1 116 ? -22.163 -5.944 13.636 1.00 41.47 116 GLY A N 1
ATOM 870 C CA . GLY A 1 116 ? -23.022 -5.425 14.714 1.00 41.47 116 GLY A CA 1
ATOM 871 C C . GLY A 1 116 ? -24.525 -5.675 14.532 1.00 41.47 116 GLY A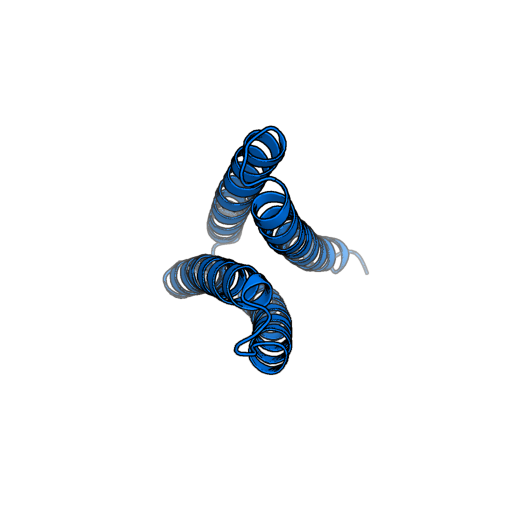 C 1
ATOM 872 O O . GLY A 1 116 ? -25.316 -5.130 15.293 1.00 41.47 116 GLY A O 1
ATOM 873 N N . VAL A 1 117 ? -24.927 -6.459 13.527 1.00 42.91 117 VAL A N 1
ATOM 874 C CA . VAL A 1 117 ? -26.329 -6.844 13.290 1.00 42.91 117 VAL A CA 1
ATOM 875 C C . VAL A 1 117 ? -26.423 -8.366 13.272 1.00 42.91 117 VAL A C 1
ATOM 877 O O . VAL A 1 117 ? -26.460 -8.968 12.201 1.00 42.91 117 VAL A O 1
ATOM 880 N N . ARG A 1 118 ? -26.406 -8.987 14.453 1.00 33.88 118 ARG A N 1
ATOM 881 C CA . ARG A 1 118 ? -26.948 -10.328 14.715 1.00 33.88 118 ARG A CA 1
ATOM 882 C C . ARG A 1 118 ? -27.400 -10.418 16.160 1.00 33.88 118 ARG A C 1
ATOM 884 O O . ARG A 1 118 ? -26.632 -9.943 17.024 1.00 33.88 118 ARG A O 1
#

Foldseek 3Di:
DLVLLVVLLVVLVVQLVVLVVPDDPVDCLSVLSNVLSVVLSVLSVVLSVQCVVDPVDPVSNVVSLVVSLVVLVVLLVVLVVCLVDPCVSSSVSNNVSSVVSSVSSVVSVVVVVVPPPD

Sequence (118 aa):
MIHSLKIVLAALSNQLDAAVAEVSENNIAPLVTVRQTTELMRLVMGAIVQLRRGSDRPDENRRILENLLATLRQMARDEKVAMDGRNAAAALLQYRATASTIAQIEAVAAARTGSGVR

Secondary structure (DSSP, 8-state):
-HHHHHHHHHHHHHHHHHHHHT-BTTB-HHHHHHHHHHHHHHHHHHHHHHHHHS---HHHHHHHHHHHHHHHHHHHHHHHHHTTSTTHHHHHHHHHHHHHHHHHHHHHHHHHHGGG--

Radius of gyration: 15.72 Å; chains: 1; bounding box: 47×24×44 Å

pLDDT: mean 89.43, std 11.84, range [33.88, 98.31]

Organism: NCBI:txid1365955